Protein AF-A0A7C5PIE5-F1 (afdb_monomer_lite)

Secondary structure (DSSP, 8-state):
-TTSTTSTTHHHHSTT-SEEEEEEEEEEEEEETTS-EEEE--GGG--EE--S-HHHHHHHHHHHHHHHHHH-SPPPS----TT-EEEEEEEEE-S-HHHHHHHHHHHHT--TTS--SEEEEEEEEEETTEEEEEEEEEE-TTSS-EEEETT--S--

Radius of gyration: 15.14 Å; chains: 1; bounding box: 33×36×39 Å

Sequence (156 aa):
GTLKRGCWNYERFCRGVLSVEEAVVRGRLYETSSGIPVLQVPEEDILARGTADPLADVATQARLAEDLASILKPVPESATAGDCGPVYGELLTFDDPSTRLPAIDRLEGFHPGGPSLYRRLLVPVCTSGQIIPAWVYVGAPKRLERRFLPNGTWPE

pLDDT: mean 88.29, std 14.34, range [37.31, 98.19]

Foldseek 3Di:
DQCAPPHPCVVPQVPQWPDKFKKKAWFWWWAFPVRDIATDHDPVQFQDWDDPDLVVVVVSQVVVQVVQVVVPPPDDPDDPDPLIDIAIGMDTDDDPRVPNVVVVCVVQQPDPPDDRQWTWTWGWMDTPPDTGTDTDTHGDPPDGDIGTDSVNDPPD

Structure (mmCIF, N/CA/C/O backbone):
data_AF-A0A7C5PIE5-F1
#
_entry.id   AF-A0A7C5PIE5-F1
#
loop_
_atom_site.group_PDB
_atom_site.id
_atom_site.type_symbol
_atom_site.label_atom_id
_atom_site.label_alt_id
_atom_site.label_comp_id
_atom_site.label_asym_id
_atom_site.label_entity_id
_atom_site.label_seq_id
_atom_site.pdbx_PDB_ins_code
_atom_site.Cartn_x
_atom_site.Cartn_y
_atom_site.Cartn_z
_atom_site.occupancy
_atom_site.B_iso_or_equiv
_atom_site.auth_seq_id
_atom_site.auth_comp_id
_atom_site.auth_asym_id
_atom_site.auth_atom_id
_atom_site.pdbx_PDB_model_num
ATOM 1 N N . GLY A 1 1 ? -3.127 6.769 -3.755 1.00 92.56 1 GLY A N 1
ATOM 2 C CA . GLY A 1 1 ? -2.139 6.911 -4.840 1.00 92.56 1 GLY A CA 1
ATOM 3 C C . GLY A 1 1 ? -2.758 6.563 -6.175 1.00 92.56 1 GLY A C 1
ATOM 4 O O . GLY A 1 1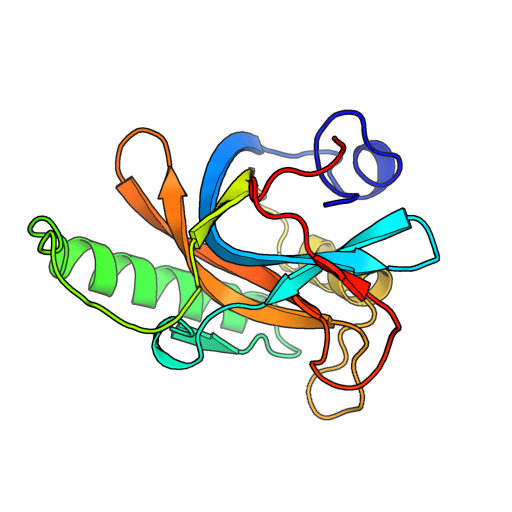 ? -3.969 6.413 -6.243 1.00 92.56 1 GLY A O 1
ATOM 5 N N . THR A 1 2 ? -1.942 6.411 -7.216 1.00 94.31 2 THR A N 1
ATOM 6 C CA . THR A 1 2 ? -2.392 6.158 -8.605 1.00 94.31 2 THR A CA 1
ATOM 7 C C . THR A 1 2 ? -3.129 4.821 -8.791 1.00 94.31 2 THR A C 1
ATOM 9 O O . THR A 1 2 ? -3.811 4.625 -9.794 1.00 94.31 2 THR A O 1
ATOM 12 N N . LEU A 1 3 ? -3.002 3.925 -7.808 1.00 96.12 3 LEU A N 1
ATOM 13 C CA . LEU A 1 3 ? -3.709 2.650 -7.669 1.00 96.12 3 LEU A CA 1
ATOM 14 C C . LEU A 1 3 ? -5.080 2.766 -6.972 1.00 96.12 3 LEU A C 1
ATOM 16 O O . LEU A 1 3 ? -5.693 1.739 -6.724 1.00 96.12 3 LEU A O 1
ATOM 20 N N . LYS A 1 4 ? -5.556 3.965 -6.601 1.00 95.94 4 LYS A N 1
ATOM 21 C CA . LYS A 1 4 ? -6.921 4.151 -6.066 1.00 95.94 4 LYS A CA 1
ATOM 22 C C . LYS A 1 4 ? -7.967 4.014 -7.174 1.00 95.94 4 LYS A C 1
ATOM 24 O O . LYS A 1 4 ? -7.671 4.309 -8.335 1.00 95.94 4 LYS A O 1
ATOM 29 N N . ARG A 1 5 ? -9.200 3.640 -6.821 1.00 95.12 5 ARG A N 1
ATOM 30 C CA . ARG A 1 5 ? -10.353 3.647 -7.737 1.00 95.12 5 ARG A CA 1
ATOM 31 C C . ARG A 1 5 ? -10.472 4.999 -8.443 1.00 95.12 5 ARG A C 1
ATOM 33 O O . ARG A 1 5 ? -10.312 6.051 -7.829 1.00 95.12 5 ARG A O 1
ATOM 40 N N . GLY A 1 6 ? -10.736 4.958 -9.748 1.00 93.00 6 GLY A N 1
ATOM 41 C CA . GLY A 1 6 ? -10.826 6.148 -10.602 1.00 93.00 6 GLY A CA 1
ATOM 42 C C . GLY A 1 6 ? -9.480 6.721 -11.071 1.00 93.00 6 GLY A C 1
ATOM 43 O O . GLY A 1 6 ? -9.473 7.611 -11.917 1.00 93.00 6 GLY A O 1
ATOM 44 N N . CYS A 1 7 ? -8.340 6.212 -10.588 1.00 94.06 7 CYS A N 1
ATOM 45 C CA . CYS A 1 7 ? -7.018 6.612 -11.070 1.00 94.06 7 CYS A CA 1
ATOM 46 C C . CYS A 1 7 ? -6.500 5.690 -12.190 1.00 94.06 7 CYS A C 1
ATOM 48 O O . CYS A 1 7 ? -6.888 4.530 -12.320 1.00 94.06 7 CYS A O 1
ATOM 50 N N . TRP A 1 8 ? -5.571 6.204 -13.000 1.00 94.44 8 TRP A N 1
ATOM 51 C CA . TRP A 1 8 ? -5.158 5.589 -14.270 1.00 94.44 8 TRP A CA 1
ATOM 52 C C . TRP A 1 8 ? -4.452 4.229 -14.152 1.00 94.44 8 TRP A C 1
ATOM 54 O O . TRP A 1 8 ? -4.428 3.481 -15.129 1.00 94.44 8 TRP A O 1
ATOM 64 N N . ASN A 1 9 ? -3.882 3.880 -12.992 1.00 96.12 9 ASN A N 1
ATOM 65 C CA . ASN A 1 9 ? -3.254 2.569 -12.799 1.00 96.12 9 ASN A CA 1
ATOM 66 C C . ASN A 1 9 ? -4.229 1.509 -12.261 1.00 96.12 9 ASN A C 1
ATOM 68 O O . ASN A 1 9 ? -3.916 0.321 -12.344 1.00 96.12 9 ASN A O 1
ATOM 72 N N . TYR A 1 10 ? -5.411 1.896 -11.769 1.00 96.06 10 TYR A N 1
ATOM 73 C CA . TYR A 1 10 ? -6.360 0.973 -11.139 1.00 96.06 10 TYR A CA 1
ATOM 74 C C . TYR A 1 10 ? -6.811 -0.145 -12.086 1.00 96.06 10 TYR A C 1
ATOM 76 O O . TYR A 1 10 ? -6.585 -1.321 -11.817 1.00 96.06 10 TYR A O 1
ATOM 84 N N . GLU A 1 11 ? -7.357 0.205 -13.252 1.00 93.31 11 GLU A N 1
ATO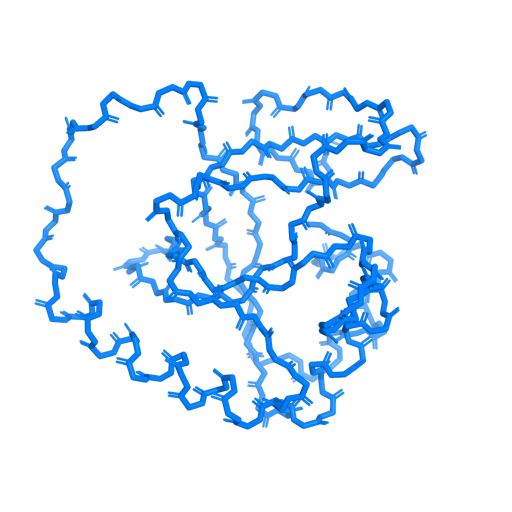M 85 C CA . GLU A 1 11 ? -7.893 -0.769 -14.220 1.00 93.31 11 GLU A CA 1
ATOM 86 C C . GLU A 1 11 ? -6.860 -1.812 -14.670 1.00 93.31 11 GLU A C 1
ATOM 88 O O . GLU A 1 11 ? -7.181 -2.973 -14.944 1.00 93.31 11 GLU A O 1
ATOM 93 N N . ARG A 1 12 ? -5.589 -1.404 -14.738 1.00 94.56 12 ARG A N 1
ATOM 94 C CA . ARG A 1 12 ? -4.494 -2.258 -15.197 1.00 94.56 12 ARG A CA 1
ATOM 95 C C . ARG A 1 12 ? -3.933 -3.139 -14.085 1.00 94.56 12 ARG A C 1
ATOM 97 O O . ARG A 1 12 ? -3.661 -4.311 -14.334 1.00 94.56 12 ARG A O 1
ATOM 104 N N . PHE A 1 13 ? -3.717 -2.582 -12.896 1.00 96.12 13 PHE A N 1
ATOM 105 C CA . PHE A 1 13 ? -2.975 -3.242 -11.816 1.00 96.12 13 PHE A CA 1
ATOM 106 C C . PHE A 1 13 ? -3.857 -3.770 -10.688 1.00 96.12 13 PHE A C 1
ATOM 108 O O . PHE A 1 13 ? -3.361 -4.523 -9.855 1.00 96.12 13 PHE A O 1
ATOM 115 N N . CYS A 1 14 ? -5.147 -3.433 -10.671 1.00 95.75 14 CYS A N 1
ATOM 116 C CA . CYS A 1 14 ? -6.109 -3.842 -9.646 1.00 95.75 14 CYS A CA 1
ATOM 117 C C . CYS A 1 14 ? -7.235 -4.725 -10.211 1.00 95.75 14 CYS A C 1
ATOM 119 O O . CYS A 1 14 ? -8.175 -5.059 -9.497 1.00 95.75 14 CYS A O 1
ATOM 121 N N . ARG A 1 15 ? -7.143 -5.165 -11.476 1.00 94.44 15 ARG A N 1
ATOM 122 C CA . ARG A 1 15 ? -8.073 -6.159 -12.037 1.00 94.44 15 ARG A CA 1
ATOM 123 C C . ARG A 1 15 ? -8.081 -7.422 -11.173 1.00 94.44 15 ARG A C 1
ATOM 125 O O . ARG A 1 15 ? -7.007 -7.956 -10.899 1.00 94.44 15 ARG A O 1
ATOM 132 N N . GLY A 1 16 ? -9.268 -7.902 -10.801 1.00 94.75 16 GLY A N 1
ATOM 133 C CA . GLY A 1 16 ? -9.430 -9.065 -9.920 1.00 94.75 16 GLY A CA 1
ATOM 134 C C . GLY A 1 16 ? -9.294 -8.751 -8.426 1.00 94.75 16 GLY A C 1
ATOM 135 O O . GLY A 1 16 ? -9.187 -9.679 -7.638 1.00 94.75 16 GLY A O 1
ATOM 136 N N . VAL A 1 17 ? -9.281 -7.471 -8.031 1.00 97.19 17 VAL A N 1
ATOM 137 C CA . VAL A 1 17 ? -9.340 -7.071 -6.617 1.00 97.19 17 VAL A CA 1
ATOM 138 C C . VAL A 1 17 ? -10.562 -7.686 -5.927 1.00 97.19 17 VAL A C 1
ATOM 140 O O . VAL A 1 17 ? -11.667 -7.668 -6.471 1.00 97.19 17 VAL A O 1
ATOM 143 N N . LEU A 1 18 ? -10.351 -8.230 -4.730 1.00 97.75 18 LEU A N 1
ATOM 144 C CA . LEU A 1 18 ? -11.380 -8.926 -3.956 1.00 97.75 18 LEU A CA 1
ATOM 145 C C . LEU A 1 18 ? -12.193 -7.968 -3.084 1.00 97.75 18 LEU A C 1
ATOM 147 O O . LEU A 1 18 ? -13.408 -8.109 -2.969 1.00 97.75 18 LEU A O 1
ATOM 151 N N . SER A 1 19 ? -11.531 -6.978 -2.481 1.00 96.69 19 SER A N 1
ATOM 152 C CA . SER A 1 19 ? -12.179 -5.917 -1.710 1.00 96.69 19 SER A CA 1
ATOM 153 C C . SER A 1 19 ? -11.435 -4.595 -1.849 1.00 96.69 19 SER A C 1
ATOM 155 O O . SER A 1 19 ? -10.222 -4.564 -2.076 1.00 96.69 19 SER A O 1
ATOM 157 N N . VAL A 1 20 ? -12.187 -3.499 -1.723 1.00 97.06 20 VAL A N 1
ATOM 158 C CA . VAL A 1 20 ? -11.645 -2.143 -1.623 1.00 97.06 20 VAL A CA 1
ATOM 159 C C . VAL A 1 20 ? -12.299 -1.454 -0.438 1.00 97.06 20 VAL A C 1
ATOM 161 O O . VAL A 1 20 ? -13.519 -1.295 -0.414 1.00 97.06 20 VAL A O 1
ATOM 164 N N . GLU A 1 21 ? -11.486 -1.032 0.521 1.00 96.25 21 GLU A N 1
ATOM 165 C CA . GLU A 1 21 ? -11.936 -0.401 1.762 1.00 96.25 21 GLU A CA 1
ATOM 166 C C . GLU A 1 21 ? -11.240 0.943 1.955 1.00 96.25 21 GLU A C 1
ATOM 168 O O . GLU A 1 21 ? -10.083 1.110 1.572 1.00 96.25 21 GLU A O 1
ATOM 173 N N . GLU A 1 22 ? -11.931 1.909 2.557 1.00 96.00 22 GLU A N 1
ATOM 174 C CA . GLU A 1 22 ? -11.277 3.139 2.998 1.00 96.00 22 GLU A CA 1
ATOM 175 C C . GLU A 1 22 ? -10.285 2.826 4.116 1.00 96.00 22 GLU A C 1
ATOM 177 O O . GLU A 1 22 ? -10.567 2.044 5.030 1.00 96.00 22 GLU A O 1
ATOM 182 N N . ALA A 1 23 ? -9.108 3.433 4.022 1.00 95.88 23 ALA A N 1
ATOM 183 C CA . ALA A 1 23 ? -7.995 3.117 4.893 1.00 95.88 23 ALA A CA 1
ATOM 184 C C . ALA A 1 23 ? -7.190 4.365 5.251 1.00 95.88 23 ALA A C 1
ATOM 186 O O . ALA A 1 23 ? -7.025 5.274 4.434 1.00 95.88 23 ALA A O 1
ATOM 187 N N . VAL A 1 24 ? -6.655 4.387 6.468 1.00 95.94 24 VAL A N 1
ATOM 188 C CA . VAL A 1 24 ? -5.844 5.485 6.995 1.00 95.94 24 VAL A CA 1
ATOM 189 C C . VAL A 1 24 ? -4.520 4.943 7.515 1.00 95.94 24 VAL A C 1
ATOM 191 O O . VAL A 1 24 ? -4.483 3.971 8.265 1.00 95.94 24 VAL A O 1
ATOM 194 N N . VAL A 1 25 ? -3.424 5.595 7.140 1.00 95.00 25 VAL A N 1
ATOM 195 C CA . VAL A 1 25 ? -2.079 5.318 7.659 1.00 95.00 25 VAL A CA 1
ATOM 196 C C . VAL A 1 25 ? -1.509 6.583 8.292 1.00 95.00 25 VAL A C 1
ATOM 198 O O . VAL A 1 25 ? -1.750 7.688 7.806 1.00 95.00 25 VAL A O 1
ATOM 201 N N . ARG A 1 26 ? -0.749 6.444 9.380 1.00 94.06 26 ARG A N 1
ATOM 202 C CA . ARG A 1 26 ? -0.009 7.562 9.978 1.00 94.06 26 ARG A CA 1
ATOM 203 C C . ARG A 1 26 ? 1.188 7.915 9.093 1.00 94.06 26 ARG A C 1
ATOM 205 O O . ARG A 1 26 ? 1.995 7.054 8.751 1.00 94.06 26 ARG A O 1
ATOM 212 N N . GLY A 1 27 ? 1.316 9.183 8.712 1.00 93.75 27 GLY A N 1
ATOM 213 C CA . GLY A 1 27 ? 2.410 9.609 7.848 1.00 93.75 27 GLY A CA 1
ATOM 214 C C . GLY A 1 27 ? 2.340 11.057 7.384 1.00 93.75 27 GLY A C 1
ATOM 215 O O . GLY A 1 27 ? 1.683 11.910 7.978 1.00 93.75 27 GLY A O 1
ATOM 216 N N . ARG A 1 28 ? 3.065 11.337 6.303 1.00 92.94 28 ARG A N 1
ATOM 217 C CA . ARG A 1 28 ? 3.058 12.615 5.587 1.00 92.94 28 ARG A CA 1
ATOM 218 C C . ARG A 1 28 ? 2.847 12.343 4.111 1.00 92.94 28 ARG A C 1
ATOM 220 O O . ARG A 1 28 ? 3.512 11.478 3.536 1.00 92.94 28 ARG A O 1
ATOM 227 N N . LEU A 1 29 ? 1.936 13.092 3.505 1.00 94.19 29 LEU A N 1
ATOM 228 C CA . LEU A 1 29 ? 1.649 12.988 2.085 1.00 94.19 29 LEU A CA 1
ATOM 229 C C . LEU A 1 29 ? 2.223 14.193 1.349 1.00 94.19 29 LEU A C 1
ATOM 231 O O . LEU A 1 29 ? 2.103 15.336 1.787 1.00 94.19 29 LEU A O 1
ATOM 235 N N . TYR A 1 30 ? 2.846 13.921 0.214 1.00 92.88 30 TYR A N 1
ATOM 236 C CA . TYR A 1 30 ? 3.391 14.930 -0.674 1.00 92.88 30 TYR A CA 1
ATOM 237 C C . TYR A 1 30 ? 2.916 14.679 -2.094 1.00 92.88 30 TYR A C 1
ATOM 239 O O . TYR A 1 30 ? 2.659 13.540 -2.461 1.00 92.88 30 TYR A O 1
ATOM 247 N N . GLU A 1 31 ? 2.896 15.712 -2.917 1.00 92.38 31 GLU A N 1
ATOM 248 C CA . GLU A 1 31 ? 2.731 15.610 -4.358 1.00 92.38 31 GLU A CA 1
ATOM 249 C C . GLU A 1 31 ? 4.030 16.007 -5.053 1.00 92.38 31 GLU A C 1
ATOM 251 O O . GLU A 1 31 ? 4.659 17.012 -4.721 1.00 92.38 31 GLU A O 1
ATOM 256 N N . THR A 1 32 ? 4.465 15.185 -5.998 1.00 90.00 32 THR A N 1
ATOM 257 C CA . THR A 1 32 ? 5.629 15.467 -6.846 1.00 90.00 32 THR A CA 1
ATOM 258 C C . THR A 1 32 ? 5.282 16.481 -7.935 1.00 90.00 32 THR A C 1
ATOM 260 O O . THR A 1 32 ? 4.116 16.657 -8.275 1.00 90.00 32 THR A O 1
ATOM 263 N N . SER A 1 33 ? 6.286 17.104 -8.555 1.00 87.19 33 SER A N 1
ATOM 264 C CA . SER A 1 33 ? 6.076 18.016 -9.694 1.00 87.19 33 SER A CA 1
ATOM 265 C C . SER A 1 33 ? 5.374 17.373 -10.901 1.00 87.19 33 SER A C 1
ATOM 267 O O . SER A 1 33 ? 4.792 18.083 -11.715 1.00 87.19 33 SER A O 1
ATOM 269 N N . SER A 1 34 ? 5.381 16.039 -11.010 1.00 86.56 34 SER A N 1
ATOM 270 C CA . SER A 1 34 ? 4.624 15.283 -12.015 1.00 86.56 34 SER A CA 1
ATOM 271 C C . SER A 1 34 ? 3.183 14.943 -11.601 1.00 86.56 34 SER A C 1
ATOM 273 O O . SER A 1 34 ? 2.511 14.209 -12.322 1.00 86.56 34 SER A O 1
ATOM 275 N N . GLY A 1 35 ? 2.699 15.440 -10.456 1.00 89.19 35 GLY A N 1
ATOM 276 C CA . GLY A 1 35 ? 1.322 15.234 -9.985 1.00 89.19 35 GLY A CA 1
ATOM 277 C C . GLY A 1 35 ? 1.065 13.869 -9.338 1.00 89.19 35 GLY A C 1
ATOM 278 O O . GLY A 1 35 ? -0.078 13.431 -9.249 1.00 89.19 35 GLY A O 1
ATOM 279 N N . ILE A 1 36 ? 2.115 13.154 -8.918 1.00 89.62 36 ILE A N 1
ATOM 280 C CA . ILE A 1 36 ? 2.007 11.818 -8.305 1.00 89.62 36 ILE A CA 1
ATOM 281 C C . ILE A 1 36 ? 2.257 11.920 -6.795 1.00 89.62 36 ILE A C 1
ATOM 283 O O . ILE A 1 36 ? 3.203 12.613 -6.395 1.00 89.62 36 ILE A O 1
ATOM 287 N N . PRO A 1 37 ? 1.472 11.223 -5.950 1.00 92.38 37 PRO A N 1
ATOM 288 C CA . PRO A 1 37 ? 1.601 11.329 -4.511 1.00 92.38 37 PRO A CA 1
ATOM 289 C C . PRO A 1 37 ? 2.733 10.454 -3.985 1.00 92.38 37 PRO A C 1
ATOM 291 O O . PRO A 1 37 ? 2.952 9.337 -4.448 1.00 92.38 37 PRO A O 1
ATOM 294 N N . VAL A 1 38 ? 3.395 10.937 -2.944 1.00 93.44 38 VAL A N 1
ATOM 295 C CA . VAL A 1 38 ? 4.442 10.240 -2.212 1.00 93.44 38 VAL A CA 1
ATOM 296 C C . VAL A 1 38 ? 4.067 10.198 -0.740 1.00 93.44 38 VAL A C 1
ATOM 298 O O . VAL A 1 38 ? 3.973 11.236 -0.087 1.00 93.44 38 VAL A O 1
ATOM 301 N N . LEU A 1 39 ? 3.903 8.984 -0.219 1.00 95.19 39 LEU A N 1
ATOM 302 C CA . LEU A 1 39 ? 3.773 8.734 1.210 1.00 95.19 39 LEU A CA 1
ATOM 303 C C . LEU A 1 39 ? 5.159 8.662 1.864 1.00 95.19 39 LEU A C 1
ATOM 305 O O . LEU A 1 39 ? 6.086 8.049 1.324 1.00 95.19 39 LEU A O 1
ATOM 309 N N . GLN A 1 40 ? 5.268 9.248 3.051 1.00 93.75 40 GLN A N 1
ATOM 310 C CA . GLN A 1 40 ? 6.299 8.957 4.041 1.00 93.75 40 GLN A CA 1
ATOM 311 C C . GLN A 1 40 ? 5.628 8.464 5.320 1.00 93.75 40 GLN A C 1
ATOM 313 O O . GLN A 1 40 ? 4.605 9.013 5.723 1.00 93.75 40 GLN A O 1
ATOM 318 N N . VAL A 1 41 ? 6.215 7.456 5.955 1.00 92.81 41 VAL A N 1
ATOM 319 C CA . VAL A 1 41 ? 5.749 6.899 7.232 1.00 92.81 41 VAL A CA 1
ATOM 320 C C . VAL A 1 41 ? 6.843 7.070 8.290 1.00 92.81 41 VAL A C 1
ATOM 322 O O . VAL A 1 41 ? 8.023 7.103 7.916 1.00 92.81 41 VAL A O 1
ATOM 325 N N . PRO A 1 42 ? 6.489 7.198 9.579 1.00 91.44 42 PRO A N 1
ATOM 326 C CA . PRO A 1 42 ? 7.462 7.177 10.666 1.00 91.44 42 PRO A CA 1
ATOM 327 C C . PRO A 1 42 ? 8.226 5.849 10.694 1.00 91.44 42 PRO A C 1
ATOM 329 O O . PRO A 1 42 ? 7.664 4.797 10.394 1.00 91.44 42 PRO A O 1
ATOM 332 N N . GLU A 1 43 ? 9.510 5.886 11.054 1.00 90.75 43 GLU A N 1
ATOM 333 C CA . GLU A 1 43 ? 10.348 4.679 11.102 1.00 90.75 43 GLU A CA 1
ATOM 334 C C . GLU A 1 43 ? 9.855 3.701 12.181 1.00 90.75 43 GLU A C 1
ATOM 336 O O . GLU A 1 43 ? 9.942 2.490 11.988 1.00 90.75 43 GLU A O 1
ATOM 341 N N . GLU A 1 44 ? 9.280 4.213 13.277 1.00 90.25 44 GLU A N 1
ATOM 342 C CA . GLU A 1 44 ? 8.705 3.394 14.348 1.00 90.25 44 GLU A CA 1
ATOM 343 C C . GLU A 1 44 ? 7.458 2.597 13.929 1.00 90.25 44 GLU A C 1
ATOM 345 O O . GLU A 1 44 ? 7.150 1.585 14.554 1.00 90.25 44 GLU A O 1
ATOM 350 N N . ASP A 1 45 ? 6.774 3.012 12.856 1.00 91.69 45 ASP A N 1
ATOM 351 C CA . ASP A 1 45 ? 5.564 2.347 12.357 1.00 91.69 45 ASP A CA 1
ATOM 352 C C . ASP A 1 45 ? 5.901 1.233 11.336 1.00 91.69 45 ASP A C 1
ATOM 354 O O . ASP A 1 45 ? 5.011 0.543 10.835 1.00 91.69 45 ASP A O 1
ATOM 358 N N . ILE A 1 46 ? 7.183 1.028 10.997 1.00 94.62 46 ILE A N 1
ATOM 359 C CA . ILE A 1 46 ? 7.608 0.025 10.010 1.00 94.62 46 ILE A CA 1
ATOM 360 C C . ILE A 1 46 ? 7.732 -1.351 10.669 1.00 94.62 46 ILE A C 1
ATOM 362 O O . ILE A 1 46 ? 8.716 -1.653 11.343 1.00 94.62 46 ILE A O 1
ATOM 366 N N . LEU A 1 47 ? 6.775 -2.231 10.379 1.00 95.94 47 LEU A N 1
ATOM 367 C CA . LEU A 1 47 ? 6.726 -3.600 10.899 1.00 95.94 47 LEU A CA 1
ATOM 368 C C . LEU A 1 47 ? 7.651 -4.550 10.126 1.00 95.94 47 LEU A C 1
ATOM 370 O O . LEU A 1 47 ? 8.280 -5.435 10.702 1.00 95.94 47 LEU A O 1
ATOM 374 N N . ALA A 1 48 ? 7.734 -4.377 8.806 1.00 97.00 48 ALA A N 1
ATOM 375 C CA . ALA A 1 48 ? 8.600 -5.169 7.938 1.00 9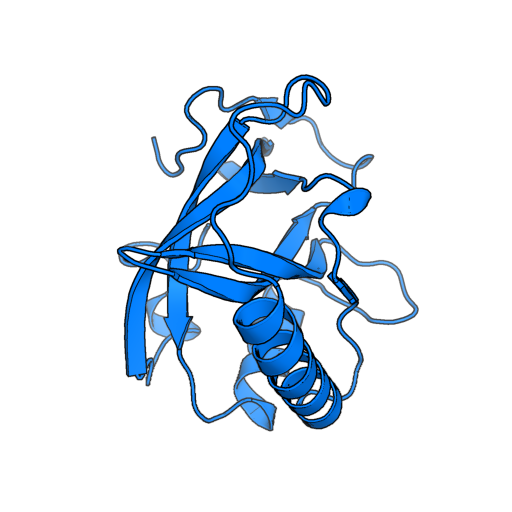7.00 48 ALA A CA 1
ATOM 376 C C . ALA A 1 48 ? 8.959 -4.414 6.651 1.00 97.00 48 ALA A C 1
ATOM 378 O O . ALA A 1 48 ? 8.327 -3.428 6.269 1.00 97.00 48 ALA A O 1
ATOM 379 N N . ARG A 1 49 ? 9.992 -4.897 5.959 1.00 96.44 49 ARG A N 1
ATOM 380 C CA . ARG A 1 49 ? 10.418 -4.407 4.642 1.00 96.44 49 ARG A CA 1
ATOM 381 C C . ARG A 1 49 ? 10.140 -5.486 3.611 1.00 96.44 49 ARG A C 1
ATOM 383 O O . ARG A 1 49 ? 10.440 -6.646 3.873 1.00 96.44 49 ARG A O 1
ATOM 390 N N . GLY A 1 50 ? 9.595 -5.087 2.467 1.00 96.56 50 GLY A N 1
ATOM 391 C CA . GLY A 1 50 ? 9.298 -6.009 1.379 1.00 96.56 50 GLY A CA 1
ATOM 392 C C . GLY A 1 50 ? 10.568 -6.670 0.856 1.00 96.56 50 GLY A C 1
ATOM 393 O O . GLY A 1 50 ? 11.655 -6.080 0.885 1.00 96.56 50 GLY A O 1
ATOM 394 N N . THR A 1 51 ? 10.424 -7.893 0.368 1.00 96.69 51 THR A N 1
ATOM 395 C CA . THR A 1 51 ? 11.521 -8.695 -0.172 1.00 96.69 51 THR A CA 1
ATOM 396 C C . THR A 1 51 ? 11.296 -9.016 -1.650 1.00 96.69 51 THR A C 1
ATOM 398 O O . THR A 1 51 ? 10.325 -8.580 -2.269 1.00 96.69 51 THR A O 1
ATOM 401 N N . ALA A 1 52 ? 12.231 -9.759 -2.245 1.00 95.19 52 ALA A N 1
ATOM 402 C CA . ALA A 1 52 ? 12.071 -10.294 -3.595 1.00 95.19 52 ALA A CA 1
ATOM 403 C C . ALA A 1 52 ? 11.138 -11.518 -3.649 1.00 95.19 52 ALA A C 1
ATOM 405 O O . ALA A 1 52 ? 10.847 -11.989 -4.746 1.00 95.19 52 ALA A O 1
ATOM 406 N N . ASP A 1 53 ? 10.698 -12.041 -2.499 1.00 97.38 53 ASP A N 1
ATOM 407 C CA . ASP A 1 53 ? 9.855 -13.229 -2.388 1.00 97.38 53 ASP A CA 1
ATOM 408 C C . ASP A 1 53 ? 8.440 -12.837 -1.916 1.00 97.38 53 ASP A C 1
ATOM 410 O O . ASP A 1 53 ? 8.210 -12.623 -0.721 1.00 97.38 53 ASP A O 1
ATOM 414 N N . PRO A 1 54 ? 7.462 -12.751 -2.841 1.00 96.94 54 PRO A N 1
ATOM 415 C CA . PRO A 1 54 ? 6.079 -12.426 -2.509 1.00 96.94 54 PRO A CA 1
ATOM 416 C C . PRO A 1 54 ? 5.444 -13.356 -1.471 1.00 96.94 54 PRO A C 1
ATOM 418 O O . PRO A 1 54 ? 4.602 -12.911 -0.695 1.00 96.94 54 PRO A O 1
ATOM 421 N N . LEU A 1 55 ? 5.809 -14.641 -1.457 1.00 98.06 55 LEU A N 1
ATOM 422 C CA . LEU A 1 55 ? 5.212 -15.609 -0.536 1.00 98.06 55 LEU A CA 1
ATOM 423 C C . LEU A 1 55 ? 5.789 -15.446 0.871 1.00 98.06 55 LEU A C 1
ATOM 425 O O . LEU A 1 55 ? 5.041 -15.515 1.846 1.00 98.06 55 LEU A O 1
ATOM 429 N N . ALA A 1 56 ? 7.088 -15.154 0.982 1.00 97.88 56 ALA A N 1
ATOM 430 C CA . ALA A 1 56 ? 7.705 -14.800 2.259 1.00 97.88 56 ALA A CA 1
ATOM 431 C C . ALA A 1 56 ? 7.121 -13.499 2.842 1.00 97.88 56 ALA A C 1
ATOM 433 O O . ALA A 1 56 ? 6.892 -13.407 4.052 1.00 97.88 56 ALA A O 1
ATOM 434 N N . ASP A 1 57 ? 6.825 -12.516 1.989 1.00 97.94 57 ASP A N 1
ATOM 435 C CA . ASP A 1 57 ? 6.184 -11.262 2.393 1.00 97.94 57 ASP A CA 1
ATOM 436 C C . ASP A 1 57 ? 4.754 -11.501 2.913 1.00 97.94 57 ASP A C 1
ATOM 438 O O . ASP A 1 57 ? 4.387 -10.980 3.968 1.00 97.94 57 ASP A O 1
ATOM 442 N N . VAL A 1 58 ? 3.960 -12.344 2.242 1.00 97.38 58 VAL A N 1
ATOM 443 C CA . VAL A 1 58 ? 2.620 -12.739 2.719 1.00 97.38 58 VAL A CA 1
ATOM 444 C C . VAL A 1 58 ? 2.693 -13.492 4.048 1.00 97.38 58 VAL A C 1
ATOM 446 O O . VAL A 1 58 ? 1.941 -13.179 4.969 1.00 97.38 58 VAL A O 1
ATOM 449 N N . ALA A 1 59 ? 3.624 -14.439 4.190 1.00 97.69 59 ALA A N 1
ATOM 450 C CA . ALA A 1 59 ? 3.815 -15.166 5.446 1.00 97.69 59 ALA A CA 1
ATOM 451 C C . ALA A 1 59 ? 4.206 -14.223 6.599 1.00 97.69 59 ALA A C 1
ATOM 453 O O . ALA A 1 59 ? 3.707 -14.350 7.718 1.00 97.69 59 ALA A O 1
ATOM 454 N N . THR A 1 60 ? 5.057 -13.235 6.314 1.00 97.88 60 THR A N 1
ATOM 455 C CA . THR A 1 60 ? 5.446 -12.198 7.279 1.00 97.88 60 THR A CA 1
ATOM 456 C C . THR A 1 60 ? 4.254 -11.337 7.688 1.00 97.88 60 THR A C 1
ATOM 458 O O . THR A 1 60 ? 4.067 -11.088 8.879 1.00 97.88 60 THR A O 1
ATOM 461 N N . GLN A 1 61 ? 3.434 -10.913 6.723 1.00 97.44 61 GLN A N 1
ATOM 462 C CA . GLN A 1 61 ? 2.220 -10.144 6.981 1.00 97.44 61 GLN A CA 1
ATOM 463 C C . GLN A 1 61 ? 1.229 -10.923 7.854 1.00 97.44 61 GLN A C 1
ATOM 465 O O . GLN A 1 61 ? 0.711 -10.355 8.812 1.00 97.44 61 GLN A O 1
ATOM 470 N N . ALA A 1 62 ? 1.002 -12.209 7.566 1.00 95.62 62 ALA A N 1
ATOM 471 C CA . ALA A 1 62 ? 0.092 -13.058 8.334 1.00 95.62 62 ALA A CA 1
ATOM 472 C C . ALA A 1 62 ? 0.530 -13.190 9.801 1.00 95.62 62 ALA A C 1
ATOM 474 O O . ALA A 1 62 ? -0.260 -12.923 10.702 1.00 95.62 62 ALA A O 1
ATOM 475 N N . ARG A 1 63 ? 1.813 -13.493 10.043 1.00 95.00 63 ARG A N 1
ATOM 476 C CA . ARG A 1 63 ? 2.366 -13.577 11.404 1.00 95.00 63 ARG A CA 1
ATOM 477 C C . ARG A 1 63 ? 2.181 -12.269 12.179 1.00 95.00 63 ARG A C 1
ATOM 479 O O . ARG A 1 63 ? 1.751 -12.273 13.323 1.00 95.00 63 ARG A O 1
ATOM 486 N N . LEU A 1 64 ? 2.484 -11.138 11.543 1.00 93.38 64 LEU A N 1
ATOM 487 C CA . LEU A 1 64 ? 2.374 -9.828 12.192 1.00 93.38 64 LEU A CA 1
ATOM 488 C C . LEU A 1 64 ? 0.918 -9.382 12.391 1.00 93.38 64 LEU A C 1
ATOM 490 O O . LEU A 1 64 ? 0.651 -8.557 13.262 1.00 93.38 64 LEU A O 1
ATOM 494 N N . ALA A 1 65 ? -0.028 -9.918 11.616 1.00 90.88 65 ALA A N 1
ATOM 495 C CA . ALA A 1 65 ? -1.450 -9.682 11.838 1.00 90.88 65 ALA A CA 1
ATOM 496 C C . ALA A 1 65 ? -1.932 -10.359 13.129 1.00 90.88 65 ALA A C 1
ATOM 498 O O . ALA A 1 65 ? -2.686 -9.748 13.883 1.00 90.88 65 ALA A O 1
ATOM 499 N N . GLU A 1 66 ? -1.455 -11.573 13.419 1.00 86.25 66 GLU A N 1
ATOM 500 C CA . GLU A 1 66 ? -1.736 -12.280 14.677 1.00 86.25 66 GLU A CA 1
ATOM 501 C C . GLU A 1 66 ? -1.148 -11.534 15.887 1.00 86.25 66 GLU A C 1
ATOM 503 O O . GLU A 1 66 ? -1.824 -11.360 16.908 1.00 86.25 66 GLU A O 1
ATOM 508 N N . ASP A 1 67 ? 0.078 -11.019 15.747 1.00 83.44 67 ASP A N 1
ATOM 509 C CA . ASP A 1 67 ? 0.730 -10.207 16.779 1.00 83.44 67 ASP A CA 1
ATOM 510 C C . ASP A 1 67 ? -0.055 -8.911 17.045 1.00 83.44 67 ASP A C 1
ATOM 512 O O . ASP A 1 67 ? -0.358 -8.590 18.194 1.00 83.44 67 ASP A O 1
ATOM 516 N N . LEU A 1 68 ? -0.450 -8.179 15.995 1.00 79.25 68 LEU A N 1
ATOM 517 C CA . LEU A 1 68 ? -1.251 -6.959 16.139 1.00 79.25 68 LEU A CA 1
ATOM 518 C C . LEU A 1 68 ? -2.623 -7.240 16.753 1.00 79.25 68 LEU A C 1
ATOM 520 O O . LEU A 1 68 ? -3.026 -6.530 17.673 1.00 79.25 68 LEU A O 1
ATOM 524 N N . ALA A 1 69 ? -3.313 -8.295 16.319 1.00 72.69 69 ALA A N 1
ATOM 525 C CA . ALA A 1 69 ? -4.580 -8.711 16.919 1.00 72.69 69 ALA A CA 1
ATOM 526 C C . ALA A 1 69 ? -4.438 -8.999 18.426 1.00 72.69 69 ALA A C 1
ATOM 528 O O . ALA A 1 69 ? -5.352 -8.718 19.200 1.00 72.69 69 ALA A O 1
ATOM 529 N N . SER A 1 70 ? -3.272 -9.491 18.852 1.00 62.69 70 SER A N 1
ATOM 530 C CA . SER A 1 70 ? -2.955 -9.751 20.260 1.00 62.69 70 SER A CA 1
ATOM 531 C C . SER A 1 70 ? -2.620 -8.480 21.056 1.00 62.69 70 SER A C 1
ATOM 533 O O . SER A 1 70 ? -2.806 -8.447 22.274 1.00 62.69 70 SER A O 1
ATOM 535 N N . ILE A 1 71 ? -2.139 -7.426 20.388 1.00 64.00 71 ILE A N 1
ATOM 536 C CA . ILE A 1 71 ? -1.715 -6.156 21.001 1.00 64.00 71 ILE A CA 1
ATOM 537 C C . ILE A 1 71 ? -2.868 -5.145 21.106 1.00 64.00 71 ILE A C 1
ATOM 539 O O . ILE A 1 71 ? -2.844 -4.303 22.005 1.00 64.00 71 ILE A O 1
ATOM 543 N N . LEU A 1 72 ? -3.888 -5.228 20.243 1.00 54.41 72 LEU A N 1
ATOM 544 C CA . LEU A 1 72 ? -5.002 -4.273 20.151 1.00 54.41 72 LEU A CA 1
ATOM 545 C C . LEU A 1 72 ? -5.990 -4.350 21.337 1.00 54.41 72 LEU A C 1
ATOM 547 O O . LEU A 1 72 ? -7.180 -4.617 21.186 1.00 54.41 72 LEU A O 1
ATOM 551 N N . LYS A 1 73 ? -5.517 -4.006 22.539 1.00 44.44 73 LYS A N 1
ATOM 552 C CA . LYS A 1 73 ? -6.260 -3.075 23.399 1.00 44.44 73 LYS A CA 1
ATOM 553 C C . LYS A 1 73 ? -6.087 -1.667 22.799 1.00 44.44 73 LYS A C 1
ATOM 555 O O . LYS A 1 73 ? -5.042 -1.413 22.201 1.00 44.44 73 LYS A O 1
ATOM 560 N N . PRO A 1 74 ? -7.083 -0.767 22.900 1.00 44.38 74 PRO A N 1
ATOM 561 C CA . PRO A 1 74 ? -7.086 0.493 22.158 1.00 44.38 74 PRO A CA 1
ATOM 562 C C . PRO A 1 74 ? -5.799 1.279 22.424 1.00 44.38 74 PRO A C 1
ATOM 564 O O . PRO A 1 74 ? -5.421 1.465 23.583 1.00 44.38 74 PRO A O 1
ATOM 567 N N . VAL A 1 75 ? -5.114 1.700 21.359 1.00 46.50 75 VAL A N 1
ATOM 568 C CA . VAL A 1 75 ? -3.892 2.508 21.460 1.00 46.50 75 VAL A CA 1
ATOM 569 C C . VAL A 1 75 ? -4.232 3.819 22.191 1.00 46.50 75 VAL A C 1
ATOM 571 O O . VAL A 1 75 ? -5.274 4.409 21.895 1.00 46.50 75 VAL A O 1
ATOM 574 N N . PRO A 1 76 ? -3.399 4.277 23.149 1.00 40.06 76 PRO A N 1
ATOM 575 C CA . PRO A 1 76 ? -3.663 5.489 23.910 1.00 40.06 76 PRO A CA 1
ATOM 576 C C . PRO A 1 76 ? -3.729 6.713 22.995 1.00 40.06 76 PRO A C 1
ATOM 578 O O . PRO A 1 76 ? -2.901 6.871 22.096 1.00 40.06 76 PRO A O 1
ATOM 581 N N . GLU A 1 77 ? -4.648 7.626 23.304 1.00 43.00 77 GLU A N 1
ATOM 582 C CA . GLU A 1 77 ? -4.661 9.019 22.841 1.00 43.00 77 GLU A CA 1
ATOM 583 C C . GLU A 1 77 ? -3.447 9.803 23.376 1.00 43.00 77 GLU A C 1
ATOM 585 O O . GLU A 1 77 ? -3.597 10.827 24.026 1.00 43.00 77 GLU A O 1
ATOM 590 N N . SER A 1 78 ? -2.216 9.343 23.172 1.00 48.22 78 SER A N 1
ATOM 591 C CA . SER A 1 78 ? -1.036 10.186 23.376 1.00 48.22 78 SER A CA 1
ATOM 592 C C . SER A 1 78 ? 0.229 9.480 22.907 1.00 48.22 78 SER A C 1
ATOM 594 O O . SER A 1 78 ? 0.845 8.713 23.645 1.00 48.22 78 SER A O 1
ATOM 596 N N . ALA A 1 79 ? 0.675 9.825 21.706 1.00 37.31 79 ALA A N 1
ATOM 597 C CA . ALA A 1 79 ? 2.093 9.853 21.390 1.00 37.31 79 ALA A CA 1
ATOM 598 C C . ALA A 1 79 ? 2.338 11.088 20.524 1.00 37.31 79 ALA A C 1
ATOM 600 O O . ALA A 1 79 ? 2.155 11.086 19.309 1.00 37.31 79 ALA A O 1
ATOM 601 N N . THR A 1 80 ? 2.719 12.185 21.172 1.00 48.53 80 THR A N 1
ATOM 602 C CA . THR A 1 80 ? 3.403 13.295 20.514 1.00 48.53 80 THR A CA 1
ATOM 603 C C . THR A 1 80 ? 4.675 12.755 19.865 1.00 48.53 80 THR A C 1
ATOM 605 O O . THR A 1 80 ? 5.699 12.605 20.526 1.00 48.53 80 THR A O 1
ATOM 608 N N . ALA A 1 81 ? 4.603 12.460 18.571 1.00 41.69 81 ALA A N 1
ATOM 609 C CA . ALA A 1 81 ? 5.750 12.177 17.723 1.00 41.69 81 ALA A CA 1
ATOM 610 C C . ALA A 1 81 ? 5.560 12.908 16.378 1.00 41.69 81 ALA A C 1
ATOM 612 O O . ALA A 1 81 ? 4.983 12.370 15.436 1.00 41.69 81 ALA A O 1
ATOM 613 N N . GLY A 1 82 ? 5.993 14.181 16.380 1.00 56.22 82 GLY A N 1
ATOM 614 C CA . GLY A 1 82 ? 6.395 15.062 15.264 1.00 56.22 82 GLY A CA 1
ATOM 615 C C . GLY A 1 82 ? 5.618 15.039 13.939 1.00 56.22 82 GLY A C 1
ATOM 616 O O . GLY A 1 82 ? 5.731 14.082 13.188 1.00 56.22 82 GLY A O 1
ATOM 617 N N . ASP A 1 83 ? 4.947 16.145 13.588 1.00 71.81 83 ASP A N 1
ATOM 618 C CA . ASP A 1 83 ? 4.252 16.517 12.323 1.00 71.81 83 ASP A CA 1
ATOM 619 C C . ASP A 1 83 ? 3.669 15.420 11.389 1.00 71.81 83 ASP A C 1
ATOM 621 O O . ASP A 1 83 ? 3.430 15.680 10.210 1.00 71.81 83 ASP A O 1
ATOM 625 N N . CYS A 1 84 ? 3.447 14.188 11.848 1.00 83.44 84 CYS A N 1
ATOM 626 C CA . CYS A 1 84 ? 2.822 13.118 11.071 1.00 83.44 84 CYS A CA 1
ATOM 627 C C . CYS A 1 84 ? 1.331 13.075 11.398 1.00 83.44 84 CYS A C 1
ATOM 629 O O . CYS A 1 84 ? 0.949 13.057 12.567 1.00 83.44 84 CYS A O 1
ATOM 631 N N . GLY A 1 85 ? 0.503 13.065 10.357 1.00 90.44 85 GLY A N 1
ATOM 632 C CA . GLY A 1 85 ? -0.953 13.080 10.447 1.00 90.44 85 GLY A 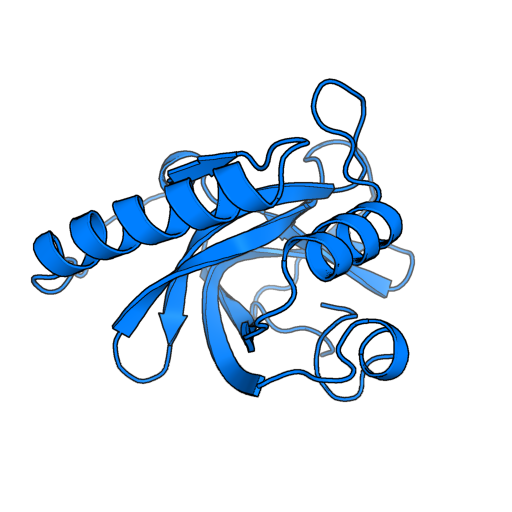CA 1
ATOM 633 C C . GLY A 1 85 ? -1.585 11.874 9.749 1.00 90.44 85 GLY A C 1
ATOM 634 O O . GLY A 1 85 ? -0.874 10.978 9.284 1.00 90.44 85 GLY A O 1
ATOM 635 N N . PRO A 1 86 ? -2.923 11.827 9.677 1.00 93.75 86 PRO A N 1
ATOM 636 C CA . PRO A 1 86 ? -3.619 10.803 8.914 1.00 93.75 86 PRO A CA 1
ATOM 637 C C . PRO A 1 86 ? -3.389 11.006 7.412 1.00 93.75 86 PRO A C 1
ATOM 639 O O . PRO A 1 86 ? -3.528 12.113 6.896 1.00 93.75 86 PRO A O 1
ATOM 642 N N . VAL A 1 87 ? -3.064 9.926 6.703 1.00 96.12 87 VAL A N 1
ATOM 643 C CA . VAL A 1 87 ? -3.036 9.870 5.240 1.00 96.12 87 VAL A CA 1
ATOM 644 C C . VAL A 1 87 ? -4.111 8.898 4.771 1.00 96.12 87 VAL A C 1
ATOM 646 O O . VAL A 1 87 ? -4.096 7.723 5.135 1.00 96.12 87 VAL A O 1
ATOM 649 N N . TYR A 1 88 ? -5.034 9.399 3.954 1.00 95.25 88 TYR A N 1
ATOM 650 C CA . TYR A 1 88 ? -6.232 8.696 3.512 1.00 95.25 88 TYR A CA 1
ATOM 651 C C . TYR A 1 88 ? -6.008 8.013 2.164 1.00 95.25 88 TYR A C 1
ATOM 653 O O . TYR A 1 88 ? -5.590 8.619 1.168 1.00 95.25 88 TYR A O 1
ATOM 661 N N . GLY A 1 89 ? -6.333 6.731 2.116 1.00 96.44 89 GLY A N 1
ATOM 662 C CA . GLY A 1 89 ? -6.165 5.882 0.954 1.00 96.44 89 GLY A CA 1
ATOM 663 C C . GLY A 1 89 ? -7.234 4.806 0.874 1.00 96.44 89 GLY A C 1
ATOM 664 O O . GLY A 1 89 ? -8.299 4.899 1.479 1.00 96.44 89 GLY A O 1
ATOM 665 N N . GLU A 1 90 ? -6.926 3.790 0.082 1.00 97.25 90 GLU A N 1
ATOM 666 C CA . GLU A 1 90 ? -7.746 2.595 -0.039 1.00 97.25 90 GLU A CA 1
ATOM 667 C C . GLU A 1 90 ? -6.868 1.384 0.266 1.00 97.25 90 GLU A C 1
ATOM 669 O O . GLU A 1 90 ? -5.714 1.327 -0.172 1.00 97.25 90 GLU A O 1
ATOM 674 N N . LEU A 1 91 ? -7.416 0.432 1.010 1.00 97.44 91 LEU A N 1
ATOM 675 C CA . LEU A 1 91 ? -6.866 -0.902 1.174 1.00 97.44 91 LEU A CA 1
ATOM 676 C C . LEU A 1 91 ? -7.454 -1.794 0.080 1.00 97.44 91 LEU A C 1
ATOM 678 O O . LEU A 1 91 ? -8.673 -1.893 -0.048 1.00 97.44 91 LEU A O 1
ATOM 682 N N . LEU A 1 92 ? -6.585 -2.431 -0.703 1.00 97.88 92 LEU A N 1
ATOM 683 C CA . LEU A 1 92 ? -6.975 -3.352 -1.765 1.00 97.88 92 LEU A CA 1
ATOM 684 C C . LEU A 1 92 ? -6.527 -4.769 -1.407 1.00 97.88 92 LEU A C 1
ATOM 686 O O . LEU A 1 92 ? -5.339 -4.993 -1.164 1.00 97.88 92 LEU A O 1
ATOM 690 N N . THR A 1 93 ? -7.462 -5.717 -1.432 1.00 97.25 93 THR A N 1
ATOM 691 C CA . THR A 1 93 ? -7.195 -7.131 -1.124 1.00 97.25 93 THR A CA 1
ATOM 692 C C . THR A 1 93 ? -7.088 -7.966 -2.396 1.00 97.25 93 THR A C 1
ATOM 694 O O . THR A 1 93 ? -7.898 -7.829 -3.314 1.00 97.25 93 THR A O 1
ATOM 697 N N . PHE A 1 94 ? -6.103 -8.864 -2.428 1.00 97.50 94 PHE A N 1
ATOM 698 C CA . PHE A 1 94 ? -5.806 -9.757 -3.548 1.00 97.50 94 PHE A CA 1
ATOM 699 C C . PHE A 1 94 ? -5.474 -11.168 -3.043 1.00 97.50 94 PHE A C 1
ATOM 701 O O . PHE A 1 94 ? -4.999 -11.318 -1.918 1.00 97.50 94 PHE A O 1
ATOM 708 N N . ASP A 1 95 ? -5.670 -12.181 -3.886 1.00 96.88 95 ASP A N 1
ATOM 709 C CA . ASP A 1 95 ? -5.333 -13.593 -3.637 1.00 96.88 95 ASP A CA 1
ATOM 710 C C . ASP A 1 95 ? -4.203 -14.127 -4.539 1.00 96.88 95 ASP A C 1
ATOM 712 O O . ASP A 1 95 ? -3.837 -15.299 -4.452 1.00 96.88 95 ASP A O 1
ATOM 716 N N . ASP A 1 96 ? -3.600 -13.273 -5.372 1.00 97.50 96 ASP A N 1
ATOM 717 C CA . ASP A 1 96 ? -2.599 -13.638 -6.377 1.00 97.50 96 ASP A CA 1
ATOM 718 C C . ASP A 1 96 ? -1.192 -13.044 -6.118 1.00 97.50 96 ASP A C 1
ATOM 720 O O . ASP A 1 96 ? -0.562 -12.513 -7.044 1.00 97.50 96 ASP A O 1
ATOM 724 N N . PRO A 1 97 ? -0.627 -13.145 -4.893 1.00 96.44 97 PRO A N 1
ATOM 725 C CA . PRO A 1 97 ? 0.562 -12.393 -4.476 1.00 96.44 97 PRO A CA 1
ATOM 726 C C . PRO A 1 97 ? 1.781 -12.631 -5.373 1.00 96.44 97 PRO A C 1
ATOM 728 O O . PRO A 1 97 ? 2.496 -11.683 -5.698 1.00 96.44 97 PRO A O 1
ATOM 731 N N . SER A 1 98 ? 1.988 -13.867 -5.843 1.00 97.25 98 SER A N 1
ATOM 732 C CA . SER A 1 98 ? 3.114 -14.241 -6.712 1.00 97.25 98 SER A CA 1
ATOM 733 C C . SER A 1 98 ? 3.127 -13.513 -8.058 1.00 97.25 98 SER A C 1
ATOM 735 O O . SER A 1 98 ? 4.176 -13.431 -8.690 1.00 97.25 98 SER A O 1
ATOM 737 N N . THR A 1 99 ? 1.990 -12.978 -8.506 1.00 96.69 99 THR A N 1
ATOM 738 C CA . THR A 1 99 ? 1.902 -12.198 -9.751 1.00 96.69 99 THR A CA 1
ATOM 739 C C . THR A 1 99 ? 1.628 -10.720 -9.483 1.00 96.69 99 THR A C 1
ATOM 741 O O . THR A 1 99 ? 2.235 -9.859 -10.129 1.00 96.69 99 THR A O 1
ATOM 744 N N . ARG A 1 100 ? 0.792 -10.421 -8.481 1.00 96.50 100 ARG A N 1
ATOM 745 C CA . ARG A 1 100 ? 0.379 -9.069 -8.102 1.00 96.50 100 ARG A CA 1
ATOM 746 C C . ARG A 1 100 ? 1.529 -8.230 -7.584 1.00 96.50 100 ARG A C 1
ATOM 748 O O . ARG A 1 100 ? 1.760 -7.137 -8.098 1.00 96.50 100 ARG A O 1
ATOM 755 N N . LEU A 1 101 ? 2.260 -8.744 -6.594 1.00 96.75 101 LEU A N 1
ATOM 756 C CA . LEU A 1 101 ? 3.343 -8.002 -5.958 1.00 96.75 101 LEU A CA 1
ATOM 757 C C . LEU A 1 101 ? 4.445 -7.655 -6.971 1.00 96.75 101 LEU A C 1
ATOM 759 O O . LEU A 1 101 ? 4.722 -6.468 -7.117 1.00 96.75 101 LEU A O 1
ATOM 763 N N . PRO A 1 102 ? 4.963 -8.593 -7.793 1.00 96.81 102 PRO A N 1
ATOM 764 C CA . PRO A 1 102 ? 5.939 -8.242 -8.825 1.00 96.81 102 PRO A CA 1
ATOM 765 C C . PRO A 1 102 ? 5.425 -7.241 -9.868 1.00 96.81 102 PRO A C 1
ATOM 767 O O . PRO A 1 102 ? 6.208 -6.469 -10.423 1.00 96.81 102 PRO A O 1
ATOM 770 N N . ALA A 1 103 ? 4.129 -7.257 -10.196 1.00 97.12 103 ALA A N 1
ATOM 771 C CA . ALA A 1 103 ? 3.556 -6.296 -11.136 1.00 97.12 103 ALA A CA 1
ATOM 772 C C . ALA A 1 103 ? 3.531 -4.875 -10.560 1.00 97.12 103 ALA A C 1
ATOM 774 O O . ALA A 1 103 ? 3.920 -3.938 -11.260 1.00 97.12 103 ALA A O 1
ATOM 775 N N . ILE A 1 104 ? 3.120 -4.727 -9.299 1.00 97.19 104 ILE A N 1
ATOM 776 C CA . ILE A 1 104 ? 3.105 -3.432 -8.612 1.00 97.19 104 ILE A CA 1
ATOM 777 C C . ILE A 1 104 ? 4.537 -2.971 -8.302 1.00 97.19 104 ILE A C 1
ATOM 779 O O . ILE A 1 104 ? 4.848 -1.803 -8.506 1.00 97.19 104 ILE A O 1
ATOM 783 N N . ASP A 1 105 ? 5.452 -3.874 -7.944 1.00 96.88 105 ASP A N 1
ATOM 784 C CA . ASP A 1 105 ? 6.867 -3.543 -7.726 1.00 96.88 105 ASP A CA 1
ATOM 785 C C . ASP A 1 105 ? 7.509 -2.906 -8.954 1.00 96.88 105 ASP A C 1
ATOM 787 O O . ASP A 1 105 ? 8.216 -1.904 -8.844 1.00 96.88 105 ASP A O 1
ATOM 791 N N . ARG A 1 106 ? 7.229 -3.452 -10.144 1.00 96.06 106 ARG A N 1
ATOM 792 C CA . ARG A 1 106 ? 7.703 -2.873 -11.407 1.00 96.06 106 ARG A CA 1
ATOM 793 C C . ARG A 1 106 ? 7.108 -1.494 -11.669 1.00 96.06 106 ARG A C 1
ATOM 795 O O . ARG A 1 106 ? 7.818 -0.632 -12.179 1.00 96.06 106 ARG A O 1
ATOM 802 N N . LEU A 1 107 ? 5.831 -1.288 -11.342 1.00 95.38 107 LEU A N 1
ATOM 803 C CA . LEU A 1 107 ? 5.171 0.013 -11.477 1.00 95.38 107 LEU A CA 1
ATOM 804 C C . LEU A 1 107 ? 5.810 1.058 -10.553 1.00 95.38 107 LEU A C 1
ATOM 806 O O . LEU A 1 107 ? 6.122 2.161 -10.990 1.00 95.38 107 LEU A O 1
ATOM 810 N N . GLU A 1 108 ? 6.022 0.690 -9.292 1.00 94.38 108 GLU A N 1
ATOM 811 C CA . GLU A 1 108 ? 6.524 1.571 -8.234 1.00 94.38 108 GLU A CA 1
ATOM 812 C C . GLU A 1 108 ? 8.065 1.650 -8.214 1.00 94.38 108 GLU A C 1
ATOM 814 O O . GLU A 1 108 ? 8.669 2.354 -7.402 1.00 94.38 108 GLU A O 1
ATOM 819 N N . GLY A 1 109 ? 8.741 0.931 -9.114 1.00 94.06 109 GLY A N 1
ATOM 820 C CA . GLY A 1 109 ? 10.199 0.894 -9.211 1.00 94.06 109 GLY A CA 1
ATOM 821 C C . GLY A 1 109 ? 10.874 0.367 -7.943 1.00 94.06 109 GLY A C 1
ATOM 822 O O . GLY A 1 109 ? 11.949 0.859 -7.572 1.00 94.06 109 GLY A O 1
ATOM 823 N N . PHE A 1 110 ? 10.240 -0.592 -7.267 1.00 95.00 110 PHE A N 1
ATOM 824 C CA . PHE A 1 110 ? 10.784 -1.269 -6.097 1.00 95.00 110 PHE A CA 1
ATOM 825 C C . PHE A 1 110 ? 11.776 -2.360 -6.513 1.00 95.00 110 PHE A C 1
ATOM 827 O O . PHE A 1 110 ? 11.439 -3.285 -7.246 1.00 95.00 110 PHE A O 1
ATOM 834 N N . HIS A 1 111 ? 13.009 -2.246 -6.019 1.00 92.50 111 HIS A N 1
ATOM 835 C CA . HIS A 1 111 ? 14.103 -3.178 -6.277 1.00 92.50 111 HIS A CA 1
ATOM 836 C C . HIS A 1 111 ? 14.762 -3.560 -4.942 1.00 92.50 111 HIS A C 1
ATOM 838 O O . HIS A 1 111 ? 15.608 -2.807 -4.437 1.00 92.50 111 HIS A O 1
ATOM 844 N N . PRO A 1 112 ? 14.387 -4.698 -4.330 1.00 86.88 112 PRO A N 1
ATOM 845 C CA . PRO A 1 112 ? 14.969 -5.129 -3.063 1.00 86.88 112 PRO A CA 1
ATOM 846 C C . PRO A 1 112 ? 16.484 -5.334 -3.209 1.00 86.88 112 PRO A C 1
ATOM 848 O O . PRO A 1 112 ? 16.953 -5.949 -4.162 1.00 86.88 112 PRO A O 1
ATOM 851 N N . GLY A 1 113 ? 17.264 -4.777 -2.277 1.00 83.25 113 GLY A N 1
ATOM 852 C CA . GLY A 1 113 ? 18.734 -4.816 -2.318 1.00 83.25 113 GLY A CA 1
ATOM 853 C C . GLY A 1 113 ? 19.393 -3.810 -3.274 1.00 83.25 113 GLY A C 1
ATOM 854 O O . GLY A 1 113 ? 20.619 -3.745 -3.324 1.00 83.25 113 GLY A O 1
ATOM 855 N N . GLY A 1 114 ? 18.613 -2.996 -3.995 1.00 84.88 114 GLY A N 1
ATOM 856 C CA . GLY A 1 114 ? 19.115 -1.989 -4.930 1.00 84.88 114 GLY A CA 1
ATOM 857 C C . GLY A 1 114 ? 18.452 -0.612 -4.786 1.00 84.88 114 GLY A C 1
ATOM 858 O O . GLY A 1 114 ? 17.626 -0.376 -3.896 1.00 84.88 114 GLY A O 1
ATOM 859 N N . PRO A 1 115 ? 18.812 0.347 -5.657 1.00 86.75 115 PRO A N 1
ATOM 860 C CA . PRO A 1 115 ? 18.156 1.648 -5.707 1.00 86.75 115 PRO A CA 1
ATOM 861 C C . PRO A 1 115 ? 16.681 1.501 -6.103 1.00 86.75 115 PRO A C 1
ATOM 863 O O . PRO A 1 115 ? 16.373 0.962 -7.160 1.00 86.75 115 PRO A O 1
ATOM 866 N N . SER A 1 116 ? 15.773 2.027 -5.280 1.00 89.75 116 SER A N 1
ATOM 867 C CA . SER A 1 116 ? 14.328 1.997 -5.543 1.00 89.75 116 SER A CA 1
ATOM 868 C C . SER A 1 116 ? 13.735 3.406 -5.621 1.00 89.75 116 SER A C 1
ATOM 870 O O . SER A 1 116 ? 14.220 4.319 -4.942 1.00 89.75 116 SER A O 1
ATOM 872 N N . LEU A 1 117 ? 12.692 3.593 -6.440 1.00 88.50 117 LEU A N 1
ATOM 873 C CA . LEU A 1 117 ? 11.906 4.837 -6.464 1.00 88.50 117 LEU A CA 1
ATOM 874 C C . LEU A 1 117 ? 11.018 4.918 -5.219 1.00 88.50 117 LEU A C 1
ATOM 876 O O . LEU A 1 117 ? 11.113 5.876 -4.442 1.00 88.50 117 LEU A O 1
ATOM 880 N N . TYR A 1 118 ? 10.250 3.853 -5.001 1.00 92.12 118 TYR A N 1
ATOM 881 C CA . TYR A 1 118 ? 9.505 3.596 -3.779 1.00 92.12 118 TYR A CA 1
ATOM 882 C C . TYR A 1 118 ? 10.036 2.353 -3.071 1.00 92.12 118 TYR A C 1
ATOM 884 O O . TYR A 1 118 ? 10.582 1.445 -3.691 1.00 92.12 118 TYR A O 1
ATOM 892 N N . ARG A 1 119 ? 9.880 2.305 -1.750 1.00 94.12 119 ARG A N 1
ATOM 893 C CA . ARG A 1 119 ? 10.142 1.121 -0.927 1.00 94.12 119 ARG A CA 1
ATOM 894 C C . ARG A 1 119 ? 8.815 0.500 -0.518 1.00 94.12 119 ARG A C 1
ATOM 896 O O . ARG A 1 119 ? 7.952 1.227 -0.033 1.00 94.12 119 ARG A O 1
ATOM 903 N N . ARG A 1 120 ? 8.676 -0.820 -0.665 1.00 96.88 120 ARG A N 1
ATOM 904 C CA . ARG A 1 120 ? 7.541 -1.564 -0.115 1.00 96.88 120 ARG A CA 1
ATOM 905 C C . ARG A 1 120 ? 7.769 -1.816 1.374 1.00 96.88 120 ARG A C 1
ATOM 907 O O . ARG A 1 120 ? 8.748 -2.463 1.746 1.00 96.88 120 ARG A O 1
ATOM 914 N N . LEU A 1 121 ? 6.895 -1.286 2.219 1.00 97.00 121 LEU A N 1
ATOM 915 C CA . LEU A 1 121 ? 6.957 -1.409 3.675 1.00 97.00 121 LEU A CA 1
ATOM 916 C C . LEU A 1 121 ? 5.648 -1.974 4.207 1.00 97.00 121 LEU A C 1
ATOM 918 O O . LEU A 1 121 ? 4.586 -1.643 3.688 1.00 97.00 121 LEU A O 1
ATOM 922 N N . LEU A 1 122 ? 5.730 -2.805 5.239 1.00 98.12 122 LEU A N 1
ATOM 923 C CA . LEU A 1 122 ? 4.568 -3.258 5.986 1.00 98.12 122 LEU A CA 1
ATOM 924 C C . LEU A 1 122 ? 4.369 -2.317 7.168 1.00 98.12 122 LEU A C 1
ATOM 926 O O . LEU A 1 122 ? 5.295 -2.129 7.959 1.00 98.12 122 LEU A O 1
ATOM 930 N N . VAL A 1 123 ? 3.180 -1.735 7.276 1.00 96.38 123 VAL A N 1
ATOM 931 C CA . VAL A 1 123 ? 2.835 -0.744 8.305 1.00 96.38 123 VAL A CA 1
ATOM 932 C C . VAL A 1 123 ? 1.440 -1.029 8.864 1.00 96.38 123 VAL A C 1
ATOM 934 O O . VAL A 1 123 ? 0.637 -1.665 8.172 1.00 96.38 123 VAL A O 1
ATOM 937 N N . PRO A 1 124 ? 1.120 -0.574 10.087 1.00 95.50 124 PRO A N 1
ATOM 938 C CA . PRO A 1 124 ? -0.245 -0.610 10.588 1.00 95.50 124 PRO A CA 1
ATOM 939 C C . PRO A 1 124 ? -1.128 0.361 9.794 1.00 95.50 124 PRO A C 1
ATOM 941 O O . PRO A 1 124 ? -0.777 1.522 9.578 1.00 95.50 124 PRO A O 1
ATOM 944 N N . VAL A 1 125 ? -2.292 -0.122 9.375 1.00 94.25 125 VAL A N 1
ATOM 945 C CA . VAL A 1 125 ? -3.306 0.641 8.647 1.00 94.25 125 VAL A CA 1
ATOM 946 C C . VAL A 1 125 ? -4.642 0.500 9.360 1.00 94.25 125 VAL A C 1
ATOM 948 O O . VAL A 1 125 ? -5.085 -0.606 9.664 1.00 94.25 125 VAL A O 1
ATOM 951 N N . CYS A 1 126 ? -5.289 1.632 9.616 1.00 93.19 126 CYS A N 1
ATOM 952 C CA . CYS A 1 126 ? -6.621 1.697 10.196 1.00 93.19 126 CYS A CA 1
ATOM 953 C C . CYS A 1 126 ? -7.672 1.572 9.091 1.00 93.19 126 CYS A C 1
ATOM 955 O O . CYS A 1 126 ? -7.663 2.339 8.129 1.00 93.19 126 CYS A O 1
ATOM 957 N N . THR A 1 127 ? -8.602 0.643 9.259 1.00 90.19 127 THR A N 1
ATOM 958 C CA . THR A 1 127 ? -9.834 0.521 8.463 1.00 90.19 127 THR A CA 1
ATOM 959 C C . THR A 1 127 ? -11.044 0.779 9.367 1.00 90.19 127 THR A C 1
ATOM 961 O O . THR A 1 127 ? -10.876 1.081 10.549 1.00 90.19 127 THR A O 1
ATOM 964 N N . SER A 1 128 ? -12.268 0.653 8.843 1.00 82.19 128 SER A N 1
ATOM 965 C CA . SER A 1 128 ? -13.531 0.999 9.529 1.00 82.19 128 SER A CA 1
ATOM 966 C C . SER A 1 128 ? -13.800 0.322 10.890 1.00 82.19 128 SER A C 1
ATOM 968 O O . SER A 1 128 ? -14.750 0.700 11.573 1.00 82.19 128 SER A O 1
ATOM 970 N N . GLY A 1 129 ? -12.972 -0.624 11.340 1.00 76.81 129 GLY A N 1
ATOM 971 C CA . GLY A 1 129 ? -13.106 -1.209 12.678 1.00 76.81 129 GLY A CA 1
ATOM 972 C C . GLY A 1 129 ? -11.873 -1.917 13.231 1.00 76.81 129 GLY A C 1
ATOM 973 O O . GLY A 1 129 ? -11.972 -2.562 14.271 1.00 76.81 129 GLY A O 1
ATOM 974 N N . GLN A 1 130 ? -10.725 -1.845 12.555 1.00 87.12 130 GLN A N 1
ATOM 975 C CA . GLN A 1 130 ? -9.533 -2.595 12.953 1.00 87.12 130 GLN A CA 1
ATOM 976 C C . GLN A 1 130 ? -8.248 -1.967 12.422 1.00 87.12 130 GLN A C 1
ATOM 978 O O . GLN A 1 130 ? -8.244 -1.274 11.400 1.00 87.12 130 GLN A O 1
ATOM 983 N N . ILE A 1 131 ? -7.151 -2.261 13.116 1.00 90.31 131 ILE A N 1
ATOM 984 C CA . ILE A 1 131 ? -5.794 -1.978 12.662 1.00 90.31 131 ILE A CA 1
ATOM 985 C C . ILE A 1 131 ? -5.226 -3.280 12.111 1.00 90.31 131 ILE A C 1
ATOM 987 O O . ILE A 1 131 ? -5.142 -4.270 12.834 1.00 90.31 131 ILE A O 1
ATOM 991 N N . ILE A 1 132 ? -4.835 -3.274 10.841 1.00 92.50 132 ILE A N 1
ATOM 992 C CA . ILE A 1 132 ? -4.239 -4.436 10.178 1.00 92.50 132 ILE A CA 1
ATOM 993 C C . ILE A 1 132 ? -2.889 -4.064 9.560 1.00 92.50 132 ILE A C 1
ATOM 995 O O . ILE A 1 132 ? -2.694 -2.911 9.168 1.00 92.50 132 ILE A O 1
ATOM 999 N N . PRO A 1 133 ? -1.943 -5.006 9.439 1.00 96.44 133 PRO A N 1
ATOM 1000 C CA . PRO A 1 133 ? -0.713 -4.754 8.709 1.00 96.44 133 PRO A CA 1
ATOM 1001 C C . PRO A 1 133 ? -0.980 -4.808 7.200 1.00 96.44 133 PRO A C 1
ATOM 1003 O O . PRO A 1 133 ? -1.510 -5.798 6.688 1.00 96.44 133 PRO A O 1
ATOM 1006 N N . ALA A 1 134 ? -0.573 -3.769 6.472 1.00 97.50 134 ALA A N 1
ATOM 1007 C CA . ALA A 1 134 ? -0.708 -3.712 5.019 1.00 97.50 134 ALA A CA 1
ATOM 1008 C C . ALA A 1 134 ? 0.570 -3.208 4.341 1.00 97.50 134 ALA A C 1
ATOM 1010 O O . ALA A 1 134 ? 1.316 -2.390 4.886 1.00 97.50 134 ALA A O 1
ATOM 1011 N N . TRP A 1 135 ? 0.823 -3.721 3.136 1.00 98.19 135 TRP A N 1
ATOM 1012 C CA . TRP A 1 135 ? 1.952 -3.305 2.312 1.00 98.19 135 TRP A CA 1
ATOM 1013 C C . TRP A 1 135 ? 1.660 -1.961 1.643 1.00 98.19 135 TRP A C 1
ATOM 1015 O O . TRP A 1 135 ? 0.692 -1.823 0.896 1.00 98.19 135 TRP A O 1
ATOM 1025 N N . VAL A 1 136 ? 2.533 -0.982 1.871 1.00 97.81 136 VAL A N 1
ATOM 1026 C CA . VAL A 1 136 ? 2.475 0.360 1.280 1.00 97.81 136 VAL A CA 1
ATOM 1027 C C . VAL A 1 136 ? 3.768 0.677 0.533 1.00 97.81 136 VAL A C 1
ATOM 1029 O O . VAL A 1 136 ? 4.841 0.185 0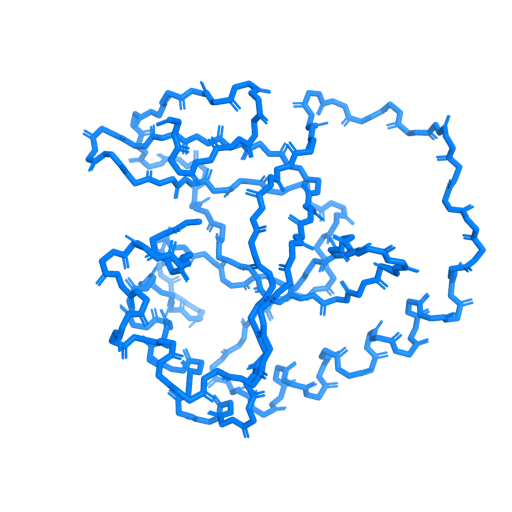.883 1.00 97.81 136 VAL A O 1
ATOM 1032 N N . TYR A 1 137 ? 3.683 1.535 -0.483 1.00 96.75 137 TYR A N 1
ATOM 1033 C CA . TYR A 1 137 ? 4.843 2.028 -1.227 1.00 96.75 137 TYR A CA 1
ATOM 1034 C C . TYR A 1 137 ? 5.176 3.448 -0.773 1.00 96.75 137 TYR A C 1
ATOM 1036 O O . TYR A 1 137 ? 4.388 4.376 -0.961 1.00 96.75 137 TYR A O 1
ATOM 1044 N N . VAL A 1 138 ? 6.350 3.625 -0.163 1.00 94.00 138 VAL A N 1
ATOM 1045 C CA . VAL A 1 138 ? 6.804 4.918 0.371 1.00 94.00 138 VAL A CA 1
ATOM 1046 C C . VAL A 1 138 ? 7.946 5.479 -0.459 1.00 94.00 138 VAL A C 1
ATOM 1048 O O . VAL A 1 138 ? 8.876 4.762 -0.834 1.00 94.00 138 VAL A O 1
ATOM 1051 N N . GLY A 1 139 ? 7.890 6.769 -0.777 1.00 88.62 139 GLY A N 1
ATOM 1052 C CA . GLY A 1 139 ? 8.898 7.381 -1.639 1.00 88.62 139 GLY A CA 1
ATOM 1053 C C . GLY A 1 139 ? 10.196 7.654 -0.885 1.00 88.62 139 GLY A C 1
ATOM 1054 O O . GLY A 1 139 ? 10.193 8.033 0.287 1.00 88.62 139 GLY A O 1
ATOM 1055 N N . ALA A 1 140 ? 11.334 7.534 -1.573 1.00 73.31 140 ALA A N 1
ATOM 1056 C CA . ALA A 1 140 ? 12.629 7.845 -0.970 1.00 73.31 140 ALA A CA 1
ATOM 1057 C C . ALA A 1 140 ? 12.690 9.314 -0.475 1.00 73.31 140 ALA A C 1
ATOM 1059 O O . ALA A 1 140 ? 12.206 10.213 -1.171 1.00 73.31 140 ALA A O 1
ATOM 1060 N N . PRO A 1 141 ? 13.312 9.610 0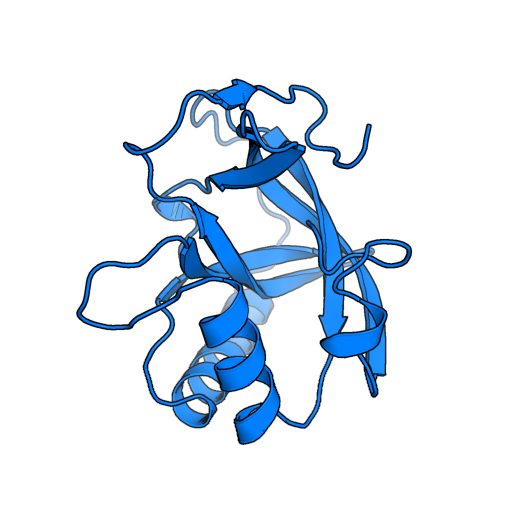.681 1.00 62.47 141 PRO A N 1
ATOM 1061 C CA . PRO A 1 141 ? 13.262 10.938 1.304 1.00 62.47 141 PRO A CA 1
ATOM 1062 C C . PRO A 1 141 ? 13.989 12.065 0.546 1.00 62.47 141 PRO A C 1
ATOM 1064 O O . PRO A 1 141 ? 13.703 13.226 0.798 1.00 62.47 141 PRO A O 1
ATOM 1067 N N . LYS A 1 142 ? 14.911 11.764 -0.383 1.00 59.03 142 LYS A N 1
ATOM 1068 C CA . LYS A 1 142 ? 15.895 12.751 -0.886 1.00 59.03 142 LYS A CA 1
ATOM 1069 C C . LYS A 1 142 ? 15.778 13.170 -2.361 1.00 59.03 142 LYS A C 1
ATOM 1071 O O . LYS A 1 142 ? 16.701 13.801 -2.861 1.00 59.03 142 LYS A O 1
ATOM 1076 N N . ARG A 1 143 ? 14.733 12.777 -3.099 1.00 55.22 143 ARG A N 1
ATOM 1077 C CA . ARG A 1 143 ? 14.824 12.769 -4.577 1.00 55.22 143 ARG A CA 1
ATOM 1078 C C . ARG A 1 143 ? 14.020 13.796 -5.372 1.00 55.22 143 ARG A C 1
ATOM 1080 O O . ARG A 1 143 ? 14.341 13.950 -6.542 1.00 55.22 143 ARG A O 1
ATOM 1087 N N . LEU A 1 144 ? 13.002 14.458 -4.826 1.00 62.03 144 LEU A N 1
ATOM 1088 C CA . LEU A 1 144 ? 12.098 15.272 -5.652 1.00 62.03 144 LEU A CA 1
ATOM 1089 C C . LEU A 1 144 ? 11.627 16.523 -4.914 1.00 62.03 144 LEU A C 1
ATOM 1091 O O . LEU A 1 144 ? 11.352 16.456 -3.715 1.00 62.03 144 LEU A O 1
ATOM 1095 N N . GLU A 1 145 ? 11.483 17.622 -5.655 1.00 72.38 145 GLU A N 1
ATOM 1096 C CA . GLU A 1 145 ? 10.640 18.745 -5.245 1.00 72.38 145 GLU A CA 1
ATOM 1097 C C . GLU A 1 145 ? 9.220 18.227 -5.002 1.00 72.38 145 GLU A C 1
ATOM 1099 O O . GLU A 1 145 ? 8.659 17.478 -5.811 1.00 72.38 145 GLU A O 1
ATOM 1104 N N . ARG A 1 146 ? 8.681 18.555 -3.831 1.00 85.25 146 ARG A N 1
ATOM 1105 C CA . ARG A 1 146 ? 7.465 17.950 -3.295 1.00 85.25 146 ARG A CA 1
ATOM 1106 C C . ARG A 1 146 ? 6.628 19.008 -2.594 1.00 85.25 146 ARG A C 1
ATOM 1108 O O . ARG A 1 146 ? 7.106 19.648 -1.661 1.00 85.25 146 ARG A O 1
ATOM 1115 N N . ARG A 1 147 ? 5.373 19.154 -3.014 1.00 91.00 147 ARG A N 1
ATOM 1116 C CA . ARG A 1 147 ? 4.357 19.964 -2.333 1.00 91.00 147 ARG A CA 1
ATOM 1117 C C . ARG A 1 147 ? 3.771 19.136 -1.195 1.00 91.00 147 ARG A C 1
ATOM 1119 O O . ARG A 1 147 ? 3.292 18.035 -1.436 1.00 91.00 147 ARG A O 1
ATOM 1126 N N . PHE A 1 148 ? 3.841 19.619 0.040 1.00 91.62 148 PHE A N 1
ATOM 1127 C CA . PHE A 1 148 ? 3.195 18.946 1.169 1.00 91.62 148 PHE A CA 1
ATOM 1128 C C . PHE A 1 148 ? 1.667 19.040 1.046 1.00 91.62 148 PHE A C 1
ATOM 1130 O O . PHE A 1 148 ? 1.153 20.109 0.723 1.00 91.62 148 PHE A O 1
ATOM 1137 N N . LEU A 1 149 ? 0.965 17.933 1.304 1.00 92.81 149 LEU A N 1
ATOM 1138 C CA . LEU A 1 149 ? -0.497 17.848 1.302 1.00 92.81 149 LEU A CA 1
ATOM 1139 C C . LEU A 1 149 ? -0.999 17.727 2.754 1.00 92.81 149 LEU A C 1
ATOM 1141 O O . LEU A 1 149 ? -1.018 16.620 3.301 1.00 92.81 149 LEU A O 1
ATOM 1145 N N . PRO A 1 150 ? -1.396 18.838 3.406 1.00 90.12 150 PRO A N 1
ATOM 1146 C CA . PRO A 1 150 ? -1.676 18.866 4.845 1.00 90.12 150 PRO A CA 1
ATOM 1147 C C . PRO A 1 150 ? -2.916 18.063 5.252 1.00 90.12 150 PRO A C 1
ATOM 1149 O O . PRO A 1 150 ? -2.988 17.589 6.380 1.00 90.12 150 PRO A O 1
ATOM 1152 N N . ASN A 1 151 ? -3.866 17.871 4.334 1.00 91.44 151 ASN A N 1
ATOM 1153 C CA . ASN A 1 151 ? -5.085 17.099 4.588 1.00 91.44 151 ASN A CA 1
ATOM 1154 C C . ASN A 1 151 ? -4.876 15.583 4.435 1.00 91.44 151 ASN A C 1
ATOM 1156 O O . ASN A 1 151 ? -5.789 14.808 4.704 1.00 91.44 151 ASN A O 1
ATOM 1160 N N . GLY A 1 152 ? -3.696 15.146 3.974 1.00 92.00 152 GLY A N 1
ATOM 1161 C CA . GLY A 1 152 ? -3.387 13.727 3.801 1.00 92.00 152 GLY A CA 1
ATOM 1162 C C . GLY A 1 152 ? -4.211 13.025 2.718 1.00 92.00 152 GLY A C 1
ATOM 1163 O O . GLY A 1 152 ? -4.274 11.800 2.702 1.00 92.00 152 GLY A O 1
ATOM 1164 N N . THR A 1 153 ? -4.847 13.766 1.812 1.00 93.75 153 THR A N 1
ATOM 1165 C CA . THR A 1 153 ? -5.708 13.245 0.742 1.00 93.75 153 THR A CA 1
ATOM 1166 C C . THR A 1 153 ? -5.071 13.445 -0.629 1.00 93.75 153 THR A C 1
ATOM 1168 O O . THR A 1 153 ? -4.461 14.476 -0.890 1.00 93.75 153 THR A O 1
ATOM 1171 N N . TRP A 1 154 ? -5.227 12.463 -1.520 1.00 93.88 154 TRP A N 1
ATOM 1172 C CA . TRP A 1 154 ? -4.904 12.598 -2.944 1.00 93.88 154 TRP A CA 1
ATOM 1173 C C . TRP A 1 154 ? -5.789 11.661 -3.795 1.00 93.88 154 TRP A C 1
ATOM 1175 O O . TRP A 1 154 ? -6.003 10.505 -3.381 1.00 93.88 154 TRP A O 1
ATOM 1185 N N . PRO A 1 155 ? -6.256 12.078 -4.989 1.00 85.06 155 PRO A N 1
ATOM 1186 C CA . PRO A 1 155 ? -6.180 13.448 -5.521 1.00 85.06 155 PRO A CA 1
ATOM 1187 C C . PRO A 1 155 ? -6.981 14.437 -4.653 1.00 85.06 155 PRO A C 1
ATOM 1189 O O . PRO A 1 155 ? -7.885 14.008 -3.935 1.00 85.06 155 PRO A O 1
ATOM 1192 N N . GLU A 1 156 ? -6.573 15.711 -4.654 1.00 70.62 156 GLU A N 1
ATOM 1193 C CA . GLU A 1 156 ? -7.377 16.824 -4.110 1.00 70.62 156 GLU A CA 1
ATOM 1194 C C . GLU A 1 156 ? -8.507 17.203 -5.076 1.00 70.62 156 GLU A C 1
ATOM 1196 O O . GLU A 1 156 ? -8.306 17.051 -6.306 1.00 70.62 156 GLU A O 1
#